Protein AF-A0A3L8B849-F1 (afdb_monomer)

Foldseek 3Di:
DDPVVVVVLVVVLVVLVVLLVVLLVVLVVLLVVLVVVLVVLCVVLVVVCVDPCSLPPSLCVNLVSLVVSVVVNVVSVVSSVVSLVVQVVSCVVVVQVVDVPRQRPSSVLVVVCVVVPRPPVVSVVVSVVSSVVSNVVSVVSSVVSNVVVVD

Mean predicted aligned error: 7.82 Å

Nearest PDB structures (foldseek):
  6jx6-assembly1_A  TM=4.615E-01  e=3.860E+00  Homo sapiens
  7sqc-assembly1_1V  TM=3.066E-01  e=5.019E+00  Chlamydomonas reinhardtii
  5nnv-assembly1_A  TM=2.473E-01  e=7.248E+00  Bacillus subtilis subsp. subtilis str. 168

Secondary structure (DSSP, 8-state):
--HHHHHHHHHHHHHHHHHHHHHHHHHHHHHHHHHHHHHHHHHHHGGGTTSHHHHHTGGGHHHHHHHHHHHHHHHHHHHHHHHHHHHHHHHHHTTTTTSTT---HHHHHHHHHHTTSS-HHHHHHHHHHHHHHHHHHHHHHHHHHHHHH--

Solvent-accessible surface area (backbone atoms only — not comparable to full-atom values): 8216 Å² total; per-residue (Å²): 130,59,70,70,60,51,55,53,53,51,51,52,48,52,53,47,53,49,52,40,53,53,50,54,53,48,52,54,48,49,51,54,50,48,53,52,52,39,50,52,46,50,67,55,45,66,85,43,46,88,39,68,64,37,45,72,54,53,48,47,46,48,35,54,51,47,52,53,51,48,54,52,48,53,55,50,54,51,50,42,55,52,47,52,53,51,50,44,51,50,35,60,75,68,46,32,82,77,42,89,89,48,69,39,70,61,57,43,47,53,56,34,39,74,66,67,78,49,48,68,66,54,53,52,51,50,52,51,51,51,51,50,50,52,42,52,52,32,49,53,49,33,51,50,58,44,58,60,72,77,107

pLDDT: mean 82.63, std 12.48, range [43.5, 96.5]

Sequence (151 aa):
MDNYKKDMLLIDFEVRRNDVLQRLQRIEEDMRYGAIITGGLWAWIIPNLDDELVSTYLVWMPTVFVLFMCLKYIAQDGAVKFSGKYIRHLEDVFDLHSLKGCCGWESYLKANEANHFIHRKLLRYHSVLFWLSLLVINIFGGIYFKSFLEN

Radius of gyration: 22.18 Å; Cα contacts (8 Å, |Δi|>4): 82; chains: 1; bounding box: 48×25×72 Å

Structure (mmCIF, N/CA/C/O backbone):
data_AF-A0A3L8B849-F1
#
_entry.id   AF-A0A3L8B849-F1
#
loop_
_atom_site.group_PDB
_atom_site.id
_atom_site.type_symbol
_atom_site.label_atom_id
_atom_site.label_alt_id
_atom_site.label_comp_id
_atom_site.label_asym_id
_atom_site.label_entity_id
_atom_site.label_seq_id
_atom_site.pdbx_PDB_ins_code
_atom_site.Cartn_x
_atom_site.Cartn_y
_atom_site.Cartn_z
_atom_site.occupancy
_atom_site.B_iso_or_equiv
_atom_site.auth_seq_id
_atom_site.auth_comp_id
_atom_site.auth_asym_id
_atom_site.auth_atom_id
_atom_site.pdbx_PDB_model_num
ATOM 1 N N . MET A 1 1 ? 18.694 -7.156 -36.131 1.00 58.53 1 MET A N 1
ATOM 2 C CA . MET A 1 1 ? 17.426 -7.489 -35.448 1.00 58.53 1 MET A CA 1
ATOM 3 C C . MET A 1 1 ? 16.301 -7.191 -36.414 1.00 58.53 1 MET A C 1
ATOM 5 O O . MET A 1 1 ? 16.311 -6.093 -36.958 1.00 58.53 1 MET A O 1
ATOM 9 N N . ASP A 1 2 ? 15.422 -8.161 -36.662 1.00 74.44 2 ASP A N 1
ATOM 10 C CA . ASP A 1 2 ? 14.277 -8.008 -37.567 1.00 74.44 2 ASP A CA 1
ATOM 11 C C . ASP A 1 2 ? 13.380 -6.844 -37.122 1.00 74.44 2 ASP A C 1
ATOM 13 O O . ASP A 1 2 ? 13.195 -6.657 -35.915 1.00 74.44 2 ASP A O 1
ATOM 17 N N . ASN A 1 3 ? 12.833 -6.066 -38.062 1.00 74.31 3 ASN A N 1
ATOM 18 C CA . ASN A 1 3 ? 12.009 -4.891 -37.734 1.00 74.31 3 ASN A CA 1
ATOM 19 C C . ASN A 1 3 ? 10.798 -5.277 -36.864 1.00 74.31 3 ASN A C 1
ATOM 21 O O . ASN A 1 3 ? 10.561 -4.648 -35.840 1.00 74.31 3 ASN A O 1
ATOM 25 N N . TYR A 1 4 ? 10.164 -6.417 -37.150 1.00 74.81 4 TYR A N 1
ATOM 26 C CA . TYR A 1 4 ? 9.081 -6.978 -36.333 1.00 74.81 4 TYR A CA 1
ATOM 27 C C . TYR A 1 4 ? 9.471 -7.230 -34.870 1.00 74.81 4 TYR A C 1
ATOM 29 O O . TYR A 1 4 ? 8.683 -6.993 -33.956 1.00 74.81 4 TYR A O 1
ATOM 37 N N . LYS A 1 5 ? 10.704 -7.691 -34.624 1.00 76.00 5 LYS A N 1
ATOM 38 C CA . LYS A 1 5 ? 11.198 -7.948 -33.266 1.00 76.00 5 LYS A CA 1
ATOM 39 C C . LYS A 1 5 ? 11.453 -6.643 -32.508 1.00 76.00 5 LYS A C 1
ATOM 41 O O . LYS A 1 5 ? 11.267 -6.608 -31.297 1.00 76.00 5 LYS A O 1
ATOM 46 N N . LYS A 1 6 ? 11.866 -5.576 -33.201 1.00 75.25 6 LYS A N 1
ATOM 47 C CA . LYS A 1 6 ? 12.011 -4.237 -32.607 1.00 75.25 6 LYS A CA 1
ATOM 48 C C . LYS A 1 6 ? 10.657 -3.658 -32.214 1.00 75.25 6 LYS A C 1
ATOM 50 O O . LYS A 1 6 ? 10.515 -3.226 -31.077 1.00 75.25 6 LYS A O 1
ATOM 55 N N . ASP A 1 7 ? 9.678 -3.719 -33.111 1.00 79.38 7 ASP A N 1
ATOM 56 C CA . ASP A 1 7 ? 8.342 -3.167 -32.869 1.00 79.38 7 ASP A CA 1
ATOM 57 C C . ASP A 1 7 ? 7.643 -3.878 -31.703 1.00 79.38 7 ASP A C 1
ATOM 59 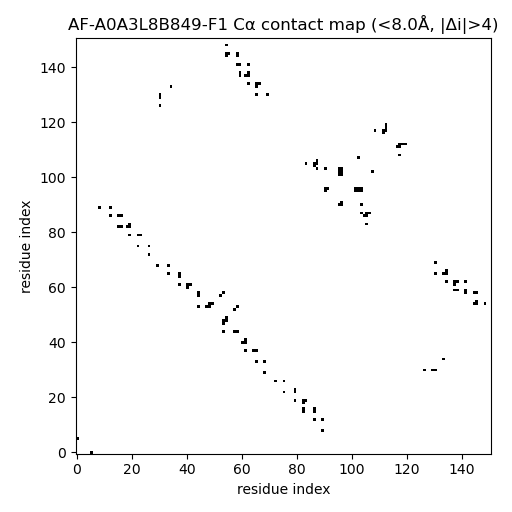O O . ASP A 1 7 ? 7.100 -3.227 -30.813 1.00 79.38 7 ASP A O 1
ATOM 63 N N . MET A 1 8 ? 7.746 -5.211 -31.633 1.00 81.31 8 MET A N 1
ATOM 64 C CA . MET A 1 8 ? 7.215 -5.991 -30.508 1.00 81.31 8 MET A CA 1
ATOM 65 C C . MET A 1 8 ? 7.832 -5.573 -29.165 1.00 81.31 8 MET A C 1
ATOM 67 O O . MET A 1 8 ? 7.122 -5.375 -28.184 1.00 81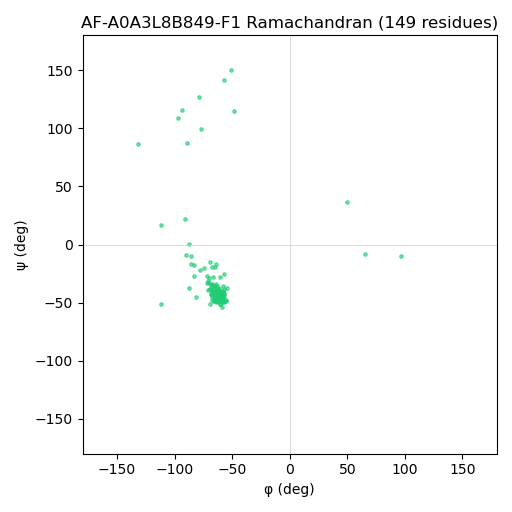.31 8 MET A O 1
ATOM 71 N N . LEU A 1 9 ? 9.154 -5.401 -29.120 1.00 78.31 9 LEU A N 1
ATOM 72 C CA . LEU A 1 9 ? 9.867 -5.018 -27.901 1.00 78.31 9 LEU A CA 1
ATOM 73 C C . LEU A 1 9 ? 9.591 -3.562 -27.477 1.00 78.31 9 LEU A C 1
ATOM 75 O O . LEU A 1 9 ? 9.622 -3.260 -26.284 1.00 78.31 9 LEU A O 1
ATOM 79 N N . LEU A 1 10 ? 9.299 -2.665 -28.426 1.00 78.94 10 LEU A N 1
ATOM 80 C CA . LEU A 1 10 ? 8.844 -1.300 -28.133 1.00 78.94 10 LEU A CA 1
ATOM 81 C C . LEU A 1 10 ? 7.439 -1.298 -27.518 1.00 78.94 10 LEU A C 1
ATOM 83 O O . LEU A 1 10 ? 7.212 -0.610 -26.523 1.00 78.94 10 LEU A O 1
ATOM 87 N N . ILE A 1 11 ? 6.526 -2.115 -28.049 1.00 83.12 11 ILE A N 1
ATOM 88 C CA . ILE A 1 11 ? 5.189 -2.301 -27.467 1.00 83.12 11 ILE A CA 1
ATOM 89 C C . ILE A 1 11 ? 5.307 -2.860 -26.043 1.00 83.12 11 ILE A C 1
ATOM 91 O O . ILE A 1 11 ? 4.692 -2.326 -25.118 1.00 83.12 11 ILE A O 1
ATOM 95 N N . ASP A 1 12 ? 6.143 -3.881 -25.832 1.00 80.25 12 ASP A N 1
ATOM 96 C CA . ASP A 1 12 ? 6.382 -4.447 -24.499 1.00 80.25 12 ASP A CA 1
ATOM 97 C C . ASP A 1 12 ? 6.931 -3.398 -23.521 1.00 80.25 12 ASP A C 1
ATOM 99 O O . ASP A 1 12 ? 6.496 -3.334 -22.367 1.00 80.25 12 ASP A O 1
ATOM 103 N N . PHE A 1 13 ? 7.847 -2.535 -23.967 1.00 80.94 13 PHE A N 1
ATOM 104 C CA . PHE A 1 13 ? 8.352 -1.427 -23.157 1.00 80.94 13 PHE A CA 1
ATOM 105 C C . PHE A 1 13 ? 7.230 -0.461 -22.740 1.00 80.94 13 PHE A C 1
ATOM 107 O O . PHE A 1 13 ? 7.114 -0.124 -21.557 1.00 80.94 13 PHE A O 1
ATOM 114 N N . GLU A 1 14 ? 6.376 -0.037 -23.675 1.00 80.81 14 GLU A N 1
ATOM 115 C CA . GLU A 1 14 ? 5.267 0.879 -23.385 1.00 80.81 14 GLU A CA 1
ATOM 116 C C . GLU A 1 14 ? 4.249 0.273 -22.419 1.00 80.81 14 GLU A C 1
ATOM 118 O O . GLU A 1 14 ? 3.839 0.932 -21.457 1.00 80.81 14 GLU A O 1
ATOM 123 N N . VAL A 1 15 ? 3.892 -0.998 -22.621 1.00 84.50 15 VAL A N 1
ATOM 124 C CA . VAL A 1 15 ? 2.986 -1.740 -21.737 1.00 84.50 15 VAL A CA 1
ATOM 125 C C . VAL A 1 15 ? 3.548 -1.790 -20.317 1.00 84.50 15 VAL A C 1
ATOM 127 O O . VAL A 1 15 ? 2.835 -1.504 -19.354 1.00 84.50 15 VAL A O 1
ATOM 130 N N . ARG A 1 16 ? 4.841 -2.095 -20.162 1.00 81.31 16 ARG A N 1
ATOM 131 C CA . ARG A 1 16 ? 5.487 -2.180 -18.842 1.00 81.31 16 ARG A CA 1
ATOM 132 C C . ARG A 1 16 ? 5.615 -0.823 -18.165 1.00 81.31 16 ARG A C 1
ATOM 134 O O . ARG A 1 16 ? 5.409 -0.735 -16.954 1.00 81.31 16 ARG A O 1
ATOM 141 N N . ARG A 1 17 ? 5.909 0.238 -18.921 1.00 81.38 17 ARG A N 1
ATOM 142 C CA . ARG A 1 17 ? 5.924 1.611 -18.398 1.00 81.38 17 ARG A CA 1
ATOM 143 C C . ARG A 1 17 ? 4.545 2.007 -17.871 1.00 81.38 17 ARG A C 1
ATOM 145 O O . ARG A 1 17 ? 4.445 2.526 -16.761 1.00 81.38 17 ARG A O 1
ATOM 152 N N . ASN A 1 18 ? 3.494 1.731 -18.639 1.00 84.25 18 ASN A N 1
ATOM 153 C CA . ASN A 1 18 ? 2.122 2.032 -18.237 1.00 84.25 18 ASN A CA 1
ATOM 154 C C . ASN A 1 18 ? 1.704 1.224 -17.000 1.00 84.25 18 ASN A C 1
ATOM 156 O O . ASN A 1 18 ? 1.112 1.795 -16.089 1.00 84.25 18 ASN A O 1
ATOM 160 N N . ASP A 1 19 ? 2.078 -0.056 -16.911 1.00 83.69 19 ASP A N 1
ATOM 161 C CA . ASP A 1 19 ? 1.828 -0.888 -15.723 1.00 83.69 19 ASP A CA 1
ATOM 162 C C . ASP A 1 19 ? 2.513 -0.311 -14.467 1.00 83.69 19 ASP A C 1
ATOM 164 O O . ASP A 1 19 ? 1.908 -0.250 -13.398 1.00 83.69 19 ASP A O 1
ATOM 168 N N . VAL A 1 20 ? 3.747 0.199 -14.583 1.00 84.56 20 VAL A N 1
ATOM 169 C CA . VAL A 1 20 ? 4.426 0.890 -13.469 1.00 84.56 20 VAL A CA 1
ATOM 170 C C . VAL A 1 20 ? 3.666 2.147 -13.040 1.00 84.56 20 VAL A C 1
ATOM 172 O O . VAL A 1 20 ? 3.433 2.332 -11.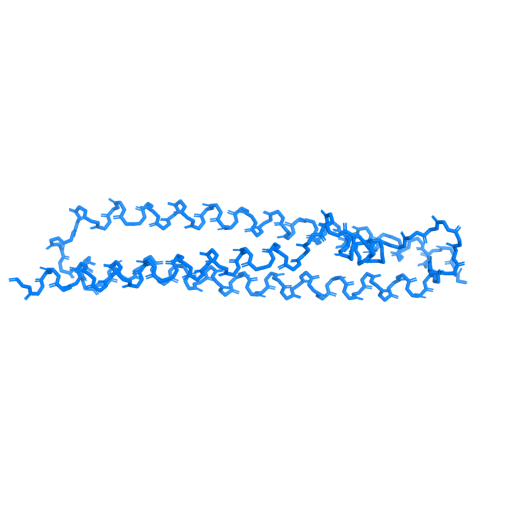845 1.00 84.56 20 VAL A O 1
ATOM 175 N N . LEU A 1 21 ? 3.257 2.999 -13.985 1.00 84.44 21 LEU A N 1
ATOM 176 C CA . LEU A 1 21 ? 2.524 4.234 -13.679 1.00 84.44 21 LEU A CA 1
ATOM 177 C C . LEU A 1 21 ? 1.165 3.947 -13.025 1.00 84.44 21 LEU A C 1
ATOM 179 O O . LEU A 1 21 ? 0.837 4.553 -12.006 1.00 84.44 21 LEU A O 1
ATOM 183 N N . GLN A 1 22 ? 0.416 2.976 -13.552 1.00 85.69 22 GLN A N 1
ATOM 184 C CA . GLN A 1 22 ? -0.866 2.551 -12.984 1.00 85.69 22 GLN A CA 1
ATOM 185 C C . GLN A 1 22 ? -0.709 1.995 -11.567 1.00 85.69 22 GLN A C 1
ATOM 187 O O . GLN A 1 22 ? -1.538 2.259 -10.700 1.00 85.69 22 GLN A O 1
ATOM 192 N N . ARG A 1 23 ? 0.363 1.240 -11.297 1.00 85.06 23 ARG A N 1
ATOM 193 C CA . ARG A 1 23 ? 0.641 0.728 -9.948 1.00 85.06 23 ARG A CA 1
ATOM 194 C C . ARG A 1 23 ? 0.985 1.841 -8.968 1.00 85.06 23 ARG A C 1
ATOM 196 O O . ARG A 1 23 ? 0.536 1.772 -7.832 1.00 85.06 23 ARG A O 1
ATOM 203 N N . LEU A 1 24 ? 1.736 2.859 -9.388 1.00 84.94 24 LEU A N 1
ATOM 204 C CA . LEU A 1 24 ? 2.033 4.015 -8.536 1.00 84.94 24 LEU A CA 1
ATOM 205 C C . LEU A 1 24 ? 0.761 4.789 -8.171 1.00 84.94 24 LEU A C 1
ATOM 207 O O . LEU A 1 24 ? 0.553 5.077 -6.996 1.00 84.94 24 LEU A O 1
ATOM 211 N N . GLN A 1 25 ? -0.116 5.043 -9.147 1.00 86.69 25 GLN A N 1
ATOM 212 C CA . GLN A 1 25 ? -1.423 5.661 -8.895 1.00 86.69 25 GLN A CA 1
ATOM 213 C C . GLN A 1 25 ? -2.272 4.811 -7.945 1.00 86.69 25 GLN A C 1
ATOM 215 O O . GLN A 1 25 ? -2.843 5.325 -6.989 1.00 86.69 25 GLN A O 1
ATOM 220 N N . ARG A 1 26 ? -2.291 3.489 -8.149 1.00 87.50 26 ARG A N 1
ATOM 221 C CA . ARG A 1 26 ? -3.030 2.566 -7.282 1.00 87.50 26 ARG A CA 1
ATOM 222 C C . ARG A 1 26 ? -2.504 2.547 -5.846 1.00 87.50 26 ARG A C 1
ATOM 224 O O . ARG A 1 26 ? -3.311 2.432 -4.934 1.00 87.50 26 ARG A O 1
ATOM 231 N N . ILE A 1 27 ? -1.191 2.675 -5.628 1.00 88.50 27 ILE A N 1
ATOM 232 C CA . ILE A 1 27 ? -0.615 2.788 -4.276 1.00 88.50 27 ILE A CA 1
ATOM 233 C C . ILE A 1 27 ? -1.151 4.044 -3.575 1.00 88.50 27 ILE A C 1
ATOM 235 O O . ILE A 1 27 ? -1.552 3.971 -2.416 1.00 88.50 27 ILE A O 1
ATOM 239 N N . GLU A 1 28 ? -1.182 5.183 -4.269 1.00 88.75 28 GLU A N 1
ATOM 240 C CA . GLU A 1 28 ? -1.702 6.440 -3.720 1.00 88.75 28 GLU A CA 1
ATOM 241 C C . GLU A 1 28 ? -3.205 6.351 -3.410 1.00 88.75 28 GLU A C 1
ATOM 243 O O . GLU A 1 28 ? -3.654 6.745 -2.330 1.00 88.75 28 GLU A O 1
ATOM 248 N N . GLU A 1 29 ? -3.984 5.762 -4.320 1.00 91.75 29 GLU A N 1
ATOM 249 C CA . GLU A 1 29 ? -5.403 5.485 -4.096 1.00 91.75 29 GLU A CA 1
ATOM 250 C C . GLU A 1 29 ? -5.618 4.547 -2.906 1.00 91.75 29 GLU A C 1
ATOM 252 O O . GLU A 1 29 ? -6.453 4.832 -2.049 1.00 91.75 29 GLU A O 1
ATOM 257 N N . ASP A 1 30 ? -4.844 3.465 -2.812 1.00 92.88 30 ASP A N 1
ATOM 258 C CA . ASP A 1 30 ? -4.909 2.499 -1.716 1.00 92.88 30 ASP A CA 1
ATOM 259 C C . ASP A 1 30 ? -4.591 3.158 -0.369 1.00 92.88 30 ASP A C 1
ATOM 261 O O . ASP A 1 30 ? -5.247 2.851 0.625 1.00 92.88 30 ASP A O 1
ATOM 265 N N . MET A 1 31 ? -3.644 4.101 -0.324 1.00 93.12 31 MET A N 1
ATOM 266 C CA . MET A 1 31 ? -3.370 4.893 0.878 1.00 93.12 31 MET A CA 1
ATOM 267 C C . MET A 1 31 ? -4.578 5.761 1.252 1.00 93.12 31 MET A C 1
ATOM 269 O O . MET A 1 31 ? -5.051 5.714 2.390 1.00 93.12 31 MET A O 1
ATOM 273 N N . ARG A 1 32 ? -5.136 6.510 0.293 1.00 93.94 32 ARG A N 1
ATOM 274 C CA . ARG A 1 32 ? -6.298 7.380 0.531 1.00 93.94 32 ARG A CA 1
ATOM 275 C C . ARG A 1 32 ? -7.517 6.586 1.006 1.00 93.94 32 ARG A C 1
ATOM 277 O O . ARG A 1 32 ? -8.112 6.922 2.029 1.00 93.94 32 ARG A O 1
ATOM 284 N N . TYR A 1 33 ? -7.883 5.529 0.285 1.00 94.31 33 TYR A N 1
ATOM 285 C CA . TYR A 1 33 ? -9.011 4.672 0.648 1.00 94.31 33 TYR A CA 1
ATOM 286 C C . TYR A 1 33 ? -8.741 3.892 1.932 1.00 94.31 33 TYR A C 1
ATOM 288 O O . TYR A 1 33 ? -9.654 3.728 2.734 1.00 94.31 33 TYR A O 1
ATOM 296 N N . GLY A 1 34 ? -7.493 3.484 2.172 1.00 94.06 34 GLY A N 1
ATOM 297 C CA . GLY A 1 34 ? -7.069 2.869 3.423 1.00 94.06 34 GLY A CA 1
ATOM 298 C C . GLY A 1 34 ? -7.388 3.752 4.628 1.00 94.06 34 GLY A C 1
ATOM 299 O O . GLY A 1 34 ? -8.025 3.283 5.570 1.00 94.06 34 GLY A O 1
ATOM 300 N N . ALA A 1 35 ? -7.035 5.041 4.573 1.00 95.06 35 ALA A N 1
ATOM 301 C CA . ALA A 1 35 ? -7.339 5.990 5.647 1.00 95.06 35 ALA A CA 1
ATOM 302 C C . ALA A 1 35 ? -8.852 6.192 5.835 1.00 95.06 35 ALA A C 1
ATOM 304 O O . ALA A 1 35 ? -9.349 6.133 6.958 1.00 95.06 35 ALA A O 1
ATOM 305 N N . ILE A 1 36 ? -9.586 6.392 4.732 1.00 96.50 36 ILE A N 1
ATOM 306 C CA . ILE A 1 36 ? -11.035 6.649 4.753 1.00 96.50 36 ILE A CA 1
ATOM 307 C C . ILE A 1 36 ? -11.798 5.454 5.329 1.00 96.50 36 ILE A C 1
ATOM 309 O O . ILE A 1 36 ? -12.626 5.630 6.218 1.00 96.50 36 ILE A O 1
ATOM 313 N N . ILE A 1 37 ? -11.513 4.240 4.850 1.00 95.75 37 ILE A N 1
ATOM 314 C CA . ILE A 1 37 ? -12.191 3.021 5.307 1.00 95.75 37 ILE A CA 1
ATOM 315 C C . ILE A 1 37 ? -11.874 2.768 6.778 1.00 95.75 37 ILE A C 1
ATOM 317 O O . ILE A 1 37 ? -12.783 2.511 7.556 1.00 95.75 37 ILE A O 1
ATOM 321 N N . THR A 1 38 ? -10.610 2.907 7.181 1.00 95.38 38 THR A N 1
ATOM 322 C CA . THR A 1 38 ? -10.205 2.732 8.583 1.00 95.38 38 THR A CA 1
ATOM 323 C C . THR A 1 38 ? -10.906 3.735 9.502 1.00 95.38 38 THR A C 1
ATOM 325 O O . THR A 1 38 ? -11.424 3.352 10.549 1.00 95.38 38 THR A O 1
ATOM 328 N N . GLY A 1 39 ? -10.975 5.009 9.103 1.00 94.88 39 GLY A N 1
ATOM 329 C CA . GLY A 1 39 ? -11.720 6.030 9.840 1.00 94.88 39 GLY A CA 1
ATOM 330 C C . GLY A 1 39 ? -13.218 5.724 9.908 1.00 94.88 39 GLY A C 1
ATOM 331 O O . GLY A 1 39 ? -13.821 5.864 10.967 1.00 94.88 39 GLY A O 1
ATOM 332 N N . GLY A 1 40 ? -13.802 5.237 8.810 1.00 96.31 40 GLY A N 1
ATOM 333 C CA . GLY A 1 40 ? -15.195 4.792 8.759 1.00 96.31 40 GLY A CA 1
ATOM 334 C C . GLY A 1 40 ? -15.482 3.605 9.681 1.00 96.31 40 GLY A C 1
ATOM 335 O O . GLY A 1 40 ? -16.503 3.602 10.363 1.00 96.31 40 GLY A O 1
ATOM 336 N N . LEU A 1 41 ? -14.565 2.634 9.761 1.00 95.81 41 LEU A N 1
ATOM 337 C CA . LEU A 1 41 ? -14.679 1.506 10.687 1.00 95.81 41 LEU A CA 1
ATOM 338 C C . LEU A 1 41 ? -14.674 1.992 12.139 1.00 95.81 41 LEU A C 1
ATOM 340 O O . LEU A 1 41 ? -15.569 1.631 12.895 1.00 95.81 41 LEU A O 1
ATOM 344 N N . TRP A 1 42 ? -13.730 2.857 12.524 1.00 95.44 42 TRP A N 1
ATOM 345 C CA . TRP A 1 42 ? -13.711 3.423 13.878 1.00 95.44 42 TRP A CA 1
ATOM 346 C C . TRP A 1 42 ? -14.952 4.253 14.196 1.00 95.44 42 TRP A C 1
ATOM 348 O O . TRP A 1 42 ? -15.508 4.119 15.283 1.00 95.44 42 TRP A O 1
ATOM 358 N N . ALA A 1 43 ? -15.415 5.069 13.247 1.00 95.62 43 ALA A N 1
ATOM 359 C CA . ALA A 1 43 ? -16.622 5.873 13.411 1.00 95.62 43 ALA A CA 1
ATOM 360 C C . ALA A 1 43 ? -17.874 5.018 13.663 1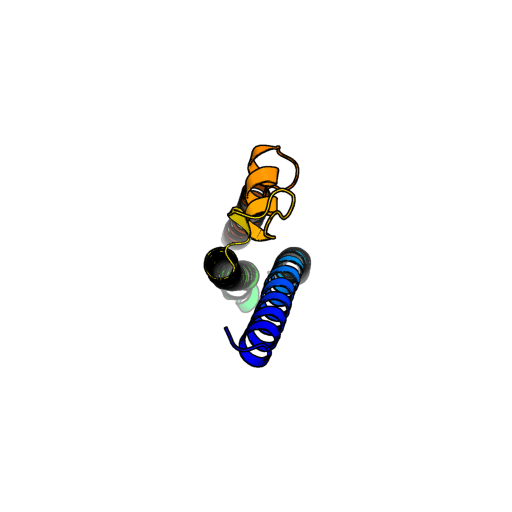.00 95.62 43 ALA A C 1
ATOM 362 O O . ALA A 1 43 ? -18.800 5.483 14.321 1.00 95.62 43 ALA A O 1
ATOM 363 N N . TRP A 1 44 ? -17.899 3.778 13.166 1.00 95.50 44 TRP A N 1
ATOM 364 C CA . TRP A 1 44 ? -18.973 2.825 13.436 1.00 95.50 44 TRP A CA 1
ATOM 365 C C . TRP A 1 44 ? -18.747 2.009 14.715 1.00 95.50 44 TRP A C 1
ATOM 367 O O . TRP A 1 44 ? -19.698 1.757 15.447 1.00 95.50 44 TRP A O 1
ATOM 377 N N . ILE A 1 45 ? -17.506 1.616 15.012 1.00 93.88 45 ILE A N 1
ATOM 378 C CA . ILE A 1 45 ? -17.180 0.816 16.201 1.00 93.88 45 ILE A CA 1
ATOM 379 C C . ILE A 1 45 ? -17.440 1.615 17.478 1.00 93.88 45 ILE A C 1
ATOM 381 O O . ILE A 1 45 ? -18.110 1.105 18.367 1.00 93.88 45 ILE A O 1
ATOM 385 N N . ILE A 1 46 ? -16.952 2.859 17.563 1.00 92.56 46 ILE A N 1
ATOM 386 C CA . ILE A 1 46 ? -16.985 3.658 18.802 1.00 92.56 46 ILE A CA 1
ATOM 387 C C . ILE A 1 46 ? -18.409 3.790 19.378 1.00 92.56 46 ILE A C 1
ATOM 389 O O . ILE A 1 46 ? -18.576 3.528 20.566 1.00 92.56 46 ILE A O 1
ATOM 393 N N . PRO A 1 47 ? -19.449 4.133 18.591 1.00 93.88 47 PRO A N 1
ATOM 394 C CA . PRO A 1 47 ? -20.817 4.222 19.105 1.00 93.88 47 PRO A CA 1
ATOM 395 C C . PRO A 1 47 ? -21.461 2.880 19.479 1.00 93.88 47 PRO A C 1
ATOM 397 O O . PRO A 1 47 ? -22.504 2.888 20.119 1.00 93.88 47 PRO A O 1
ATOM 400 N N . ASN A 1 48 ? -20.896 1.746 19.051 1.00 92.81 48 ASN A N 1
ATOM 401 C CA . ASN A 1 48 ? -21.456 0.406 19.263 1.00 92.81 48 ASN A CA 1
ATOM 402 C C . ASN A 1 48 ? -20.599 -0.442 20.221 1.00 92.81 48 ASN A C 1
ATOM 404 O O . ASN A 1 48 ? -20.743 -1.661 20.253 1.00 92.81 48 ASN A O 1
ATOM 408 N N . LEU A 1 49 ? -19.697 0.178 20.991 1.00 90.38 49 LEU A N 1
ATOM 409 C CA . LEU A 1 49 ? -18.787 -0.529 21.902 1.00 90.38 49 LE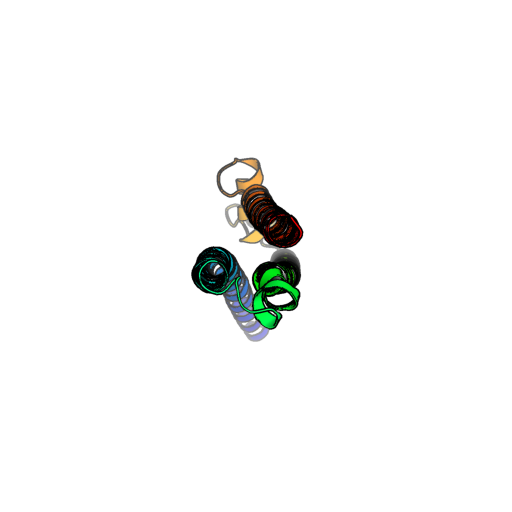U A CA 1
ATOM 410 C C . LEU A 1 49 ? -19.496 -1.261 23.053 1.00 90.38 49 LEU A C 1
ATOM 412 O O . LEU A 1 49 ? -18.902 -2.173 23.620 1.00 90.38 49 LEU A O 1
ATOM 416 N N . ASP A 1 50 ? -20.743 -0.900 23.364 1.00 88.62 50 ASP A N 1
ATOM 417 C CA . ASP A 1 50 ? -21.544 -1.554 24.408 1.00 88.62 50 ASP A CA 1
ATOM 418 C C . ASP A 1 50 ? -21.934 -3.003 24.045 1.00 88.62 50 ASP A C 1
ATOM 420 O O . ASP A 1 50 ? -22.279 -3.794 24.920 1.00 88.62 50 ASP A O 1
ATOM 424 N N . ASP A 1 51 ? -21.880 -3.371 22.759 1.00 90.62 51 ASP A N 1
ATOM 425 C CA . ASP A 1 51 ? -22.098 -4.745 22.303 1.00 90.62 51 ASP A CA 1
ATOM 426 C C . ASP A 1 51 ? -20.831 -5.594 22.539 1.00 90.62 51 ASP A C 1
ATOM 428 O O . ASP A 1 51 ? -19.725 -5.258 22.097 1.00 90.62 51 ASP A O 1
ATOM 432 N N . GLU A 1 52 ? -20.987 -6.730 23.224 1.00 88.44 52 GLU A N 1
ATOM 433 C CA . GLU A 1 52 ? -19.905 -7.668 23.550 1.00 88.44 52 GLU A CA 1
ATOM 434 C C . GLU A 1 52 ? -19.180 -8.193 22.297 1.00 88.44 52 GLU A C 1
ATOM 436 O O . GLU A 1 52 ? -17.955 -8.355 22.291 1.00 88.44 52 GLU A O 1
ATOM 441 N N . LEU A 1 53 ? -19.909 -8.413 21.196 1.00 89.81 53 LEU A N 1
ATOM 442 C CA . LEU A 1 53 ? -19.315 -8.848 19.931 1.00 89.81 53 LEU A CA 1
ATOM 443 C C . LEU A 1 53 ? -18.443 -7.748 19.324 1.00 89.81 53 LEU A C 1
ATOM 445 O O . LEU A 1 53 ? -17.373 -8.029 18.766 1.00 89.81 53 LEU A O 1
ATOM 449 N N . VAL A 1 54 ? -18.889 -6.495 19.434 1.00 89.81 54 VAL A N 1
ATOM 450 C CA . VAL A 1 54 ? -18.173 -5.344 18.884 1.00 89.81 54 VAL A CA 1
ATOM 451 C C . VAL A 1 54 ? -16.889 -5.099 19.668 1.00 89.81 54 VAL A C 1
ATOM 453 O O . VAL A 1 54 ? -15.810 -5.033 19.075 1.00 89.81 54 VAL A O 1
ATOM 456 N N . SER A 1 55 ? -16.993 -5.027 20.992 1.00 87.19 55 SER A N 1
ATOM 457 C CA . SER A 1 55 ? -15.864 -4.776 21.890 1.00 87.19 55 SER A CA 1
ATOM 458 C C . SER A 1 55 ? -14.818 -5.891 21.886 1.00 87.19 55 SER A C 1
ATOM 460 O O . SER A 1 55 ? -13.619 -5.609 21.936 1.00 87.19 55 SER A O 1
ATOM 462 N N . THR A 1 56 ? -15.237 -7.154 21.772 1.00 87.00 56 THR A N 1
ATOM 463 C CA . THR A 1 56 ? -14.313 -8.296 21.820 1.00 87.00 56 THR A CA 1
ATOM 464 C C . THR A 1 56 ? -13.632 -8.550 20.477 1.00 87.00 56 THR A C 1
ATOM 466 O O . THR A 1 56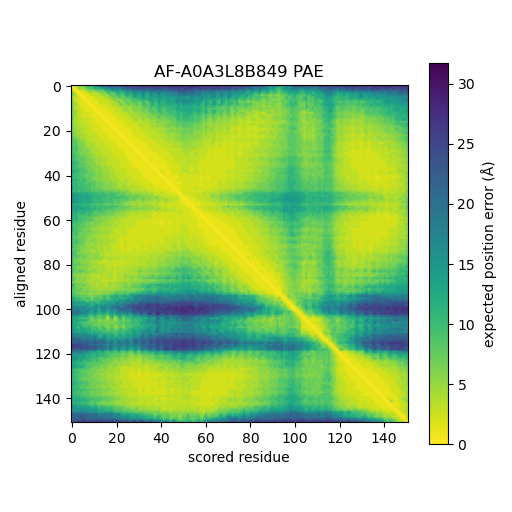 ? -12.417 -8.766 20.424 1.00 87.00 56 THR A O 1
ATOM 469 N N . TYR A 1 57 ? -14.397 -8.529 19.380 1.00 88.38 57 TYR A N 1
ATOM 470 C CA . TYR A 1 57 ? -13.915 -8.980 18.072 1.00 88.38 57 TYR A CA 1
ATOM 471 C C . TYR A 1 57 ? -13.776 -7.842 17.063 1.00 88.38 57 TYR A C 1
ATOM 473 O O . TYR A 1 57 ? -12.720 -7.699 16.439 1.00 88.38 57 TYR A O 1
ATOM 481 N N . LEU A 1 58 ? -14.818 -7.026 16.886 1.00 92.56 58 LEU A N 1
ATOM 482 C CA . LEU A 1 58 ? -14.843 -6.037 15.802 1.00 92.56 58 LEU A CA 1
ATOM 483 C C . LEU A 1 58 ? -13.937 -4.832 16.066 1.00 92.56 58 LEU A C 1
ATOM 485 O O . LEU A 1 58 ? -13.486 -4.208 15.108 1.00 92.56 58 LEU A O 1
ATOM 489 N N . VAL A 1 59 ? -13.560 -4.569 17.320 1.00 93.06 59 VAL A N 1
ATOM 490 C CA . VAL A 1 59 ? -12.570 -3.540 17.678 1.00 93.06 59 VAL A CA 1
ATOM 491 C C . VAL A 1 59 ? -11.209 -3.757 16.994 1.00 93.06 59 VAL A C 1
ATOM 493 O O . VAL A 1 59 ? -10.474 -2.805 16.740 1.00 93.06 59 VAL A O 1
ATOM 496 N N . TRP A 1 60 ? -10.878 -5.004 16.631 1.00 93.50 60 TRP A N 1
ATOM 497 C CA . TRP A 1 60 ? -9.639 -5.354 15.928 1.00 93.50 60 TRP A CA 1
ATOM 498 C C . TRP A 1 60 ? -9.766 -5.314 14.401 1.00 93.50 60 TRP A C 1
ATOM 500 O O . TRP A 1 60 ? -8.755 -5.395 13.698 1.00 93.50 60 TRP A O 1
ATOM 510 N N . MET A 1 61 ? -10.981 -5.163 13.867 1.00 94.38 61 MET A N 1
ATOM 511 C CA . MET A 1 61 ? -11.244 -5.142 12.427 1.00 94.38 61 MET A CA 1
ATOM 512 C C . MET A 1 61 ? -10.449 -4.054 11.678 1.00 94.38 61 MET A C 1
ATOM 514 O O . MET A 1 61 ? -9.872 -4.383 10.637 1.00 94.38 61 MET A O 1
ATOM 518 N N . PRO A 1 62 ? -10.317 -2.807 12.183 1.00 94.88 62 PRO A N 1
ATOM 519 C CA . PRO A 1 62 ? -9.478 -1.788 11.548 1.00 94.88 62 PRO A CA 1
ATOM 520 C C . PRO A 1 62 ? -8.011 -2.223 11.425 1.00 94.88 62 PRO A C 1
ATOM 522 O O . PRO A 1 62 ? -7.389 -2.047 10.378 1.00 94.88 62 PRO A O 1
ATOM 525 N N . THR A 1 63 ? -7.467 -2.871 12.459 1.00 94.56 63 THR A N 1
ATOM 526 C CA . THR A 1 63 ? -6.090 -3.390 12.468 1.00 94.56 63 THR A CA 1
ATOM 527 C C . THR A 1 63 ? -5.900 -4.497 11.436 1.00 94.56 63 THR A C 1
ATOM 529 O O . THR A 1 63 ? -4.931 -4.470 10.677 1.00 94.56 63 THR A O 1
ATOM 532 N N . VAL A 1 64 ? -6.835 -5.451 11.368 1.00 94.81 64 VAL A N 1
ATOM 533 C CA . VAL A 1 64 ? -6.802 -6.541 10.377 1.00 94.81 64 VAL A CA 1
ATOM 534 C C . VAL A 1 64 ? -6.873 -5.981 8.955 1.00 94.81 64 VAL A C 1
ATOM 536 O O . VAL A 1 64 ? -6.107 -6.399 8.085 1.00 94.81 64 VAL A O 1
ATOM 539 N N . PHE A 1 65 ? -7.743 -4.996 8.722 1.00 95.12 65 PHE A N 1
ATOM 540 C CA . PHE A 1 65 ? -7.863 -4.32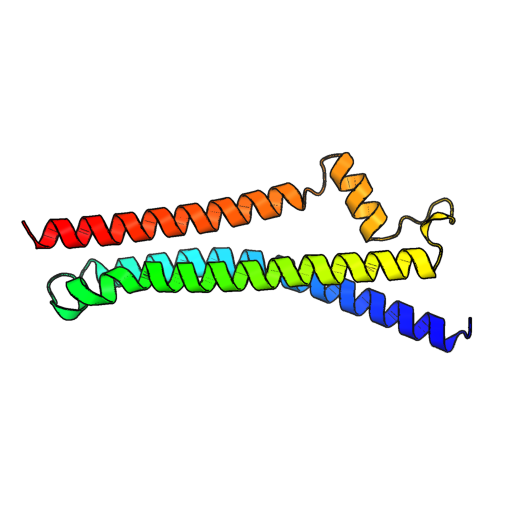7 7.431 1.00 95.12 65 PHE A CA 1
ATOM 541 C C . PHE A 1 65 ? -6.563 -3.618 7.025 1.00 95.12 65 PHE A C 1
ATOM 543 O O . PHE A 1 65 ? -6.066 -3.825 5.916 1.00 95.12 65 PHE A O 1
ATOM 550 N N . VAL A 1 66 ? -5.964 -2.834 7.927 1.00 94.62 66 VAL A N 1
ATOM 551 C CA . VAL A 1 66 ? -4.682 -2.164 7.661 1.00 94.62 66 VAL A CA 1
ATOM 552 C C . VAL A 1 66 ? -3.571 -3.181 7.399 1.00 94.62 66 VAL A C 1
ATOM 554 O O . VAL A 1 66 ? -2.787 -2.991 6.473 1.00 94.62 66 VAL A O 1
ATOM 557 N N . LEU A 1 67 ? -3.527 -4.297 8.133 1.00 94.38 67 LEU A N 1
ATOM 558 C CA . LEU A 1 67 ? -2.545 -5.361 7.907 1.00 94.38 67 LEU A CA 1
ATOM 559 C C . LEU A 1 67 ? -2.686 -5.989 6.511 1.00 94.38 67 LEU A C 1
ATOM 561 O O . LEU A 1 67 ? -1.685 -6.196 5.822 1.00 94.38 67 LEU A O 1
ATOM 565 N N . PHE A 1 68 ? -3.915 -6.229 6.055 1.00 95.12 68 PHE A N 1
ATOM 566 C CA . PHE A 1 68 ? -4.172 -6.680 4.688 1.00 95.12 68 PHE A CA 1
ATOM 567 C C . PHE A 1 68 ? -3.692 -5.657 3.644 1.00 95.12 68 PHE A C 1
ATOM 569 O O . PHE A 1 68 ? -3.025 -6.024 2.672 1.00 95.12 68 PHE A O 1
ATOM 576 N N . MET A 1 69 ? -3.959 -4.367 3.860 1.00 93.81 69 MET A N 1
ATOM 577 C CA . MET A 1 69 ? -3.504 -3.304 2.958 1.00 93.81 69 MET A CA 1
ATOM 578 C C . MET A 1 69 ? -1.972 -3.169 2.935 1.00 93.81 69 MET A C 1
ATOM 580 O O . MET A 1 69 ? -1.394 -2.983 1.862 1.00 93.81 69 MET A O 1
ATOM 584 N N . CYS A 1 70 ? -1.289 -3.369 4.067 1.00 92.12 70 CYS A N 1
ATOM 585 C CA . CYS A 1 70 ? 0.174 -3.451 4.129 1.00 92.12 70 CYS A CA 1
ATOM 586 C C . CYS A 1 70 ? 0.724 -4.583 3.247 1.00 92.12 70 CYS A C 1
ATOM 588 O O . CYS A 1 70 ? 1.672 -4.376 2.488 1.00 92.12 70 CYS A O 1
ATOM 590 N N . LEU A 1 71 ? 0.126 -5.780 3.313 1.00 92.69 71 LEU A N 1
ATOM 591 C CA . LEU A 1 71 ? 0.530 -6.919 2.478 1.00 92.69 71 LEU A CA 1
ATOM 592 C C . LEU A 1 71 ? 0.313 -6.626 0.988 1.00 92.69 71 LEU A C 1
ATOM 594 O O . LEU A 1 71 ? 1.192 -6.895 0.164 1.00 92.69 71 LEU A O 1
ATOM 598 N N . LYS A 1 72 ? -0.827 -6.015 0.647 1.00 93.00 72 LYS A N 1
ATOM 599 C CA . LYS A 1 72 ? -1.134 -5.566 -0.717 1.00 93.00 72 LYS A CA 1
ATOM 600 C C . LYS A 1 72 ? -0.092 -4.563 -1.227 1.00 93.00 72 LYS A C 1
ATOM 602 O O . LYS A 1 72 ? 0.388 -4.713 -2.352 1.00 93.00 72 LYS A O 1
ATOM 607 N N . TYR A 1 73 ? 0.308 -3.595 -0.401 1.00 91.25 73 TYR A N 1
ATOM 608 C CA . TYR A 1 73 ? 1.362 -2.631 -0.729 1.00 91.25 73 TYR A CA 1
ATOM 609 C C . TYR A 1 73 ? 2.707 -3.318 -1.005 1.00 91.25 73 TYR A C 1
ATOM 611 O O . TYR A 1 73 ? 3.340 -3.030 -2.021 1.00 91.25 73 TYR A O 1
ATOM 619 N N . ILE A 1 74 ? 3.125 -4.274 -0.165 1.00 90.44 74 ILE A N 1
ATOM 620 C C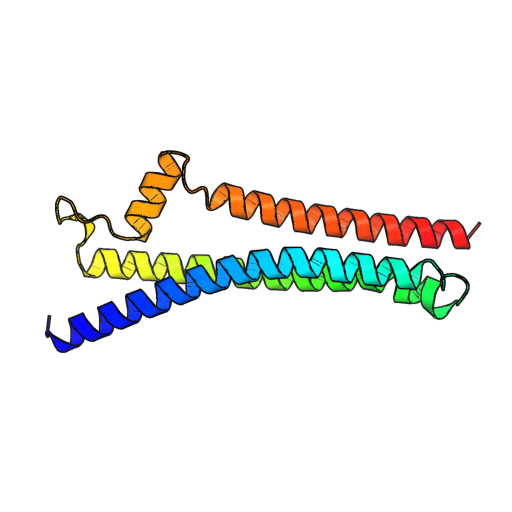A . ILE A 1 74 ? 4.379 -5.025 -0.366 1.00 90.44 74 ILE A CA 1
ATOM 621 C C . ILE A 1 74 ? 4.368 -5.755 -1.718 1.00 90.44 74 ILE A C 1
ATOM 623 O O . ILE A 1 74 ? 5.359 -5.717 -2.453 1.00 90.44 74 ILE A O 1
ATOM 627 N N . ALA A 1 75 ? 3.243 -6.380 -2.080 1.00 89.94 75 ALA A N 1
ATOM 628 C CA . ALA A 1 75 ? 3.095 -7.053 -3.368 1.00 89.94 75 ALA A CA 1
ATOM 629 C C . ALA A 1 75 ? 3.177 -6.072 -4.555 1.00 89.94 75 ALA A C 1
ATOM 631 O O . ALA A 1 75 ? 3.837 -6.359 -5.559 1.00 89.94 75 ALA A O 1
ATOM 632 N N . GLN A 1 76 ? 2.549 -4.896 -4.446 1.00 87.25 76 GLN A N 1
ATOM 633 C CA . GLN A 1 76 ? 2.590 -3.862 -5.484 1.00 87.25 76 GLN A CA 1
ATOM 634 C C . GLN A 1 76 ? 3.990 -3.253 -5.652 1.00 87.25 76 GLN A C 1
ATOM 636 O O . GLN A 1 76 ? 4.468 -3.152 -6.784 1.00 87.25 76 GLN A O 1
ATOM 641 N N . ASP A 1 77 ? 4.675 -2.911 -4.557 1.00 85.88 77 ASP A N 1
ATOM 642 C CA . ASP A 1 77 ? 6.054 -2.398 -4.575 1.00 85.88 77 ASP A CA 1
ATOM 643 C C . ASP A 1 77 ? 7.025 -3.423 -5.186 1.00 85.88 77 ASP A C 1
ATOM 645 O O . ASP A 1 77 ? 7.884 -3.078 -6.004 1.00 85.88 77 ASP A O 1
ATOM 649 N N . GLY A 1 78 ? 6.847 -4.710 -4.866 1.00 85.81 78 GLY A N 1
ATOM 650 C CA . GLY A 1 78 ? 7.594 -5.803 -5.489 1.00 85.81 78 GLY A CA 1
ATOM 651 C C . GLY A 1 78 ? 7.404 -5.858 -7.009 1.00 85.81 78 GLY A C 1
ATOM 652 O O . GLY A 1 78 ? 8.384 -5.940 -7.753 1.00 85.81 78 GLY A O 1
ATOM 653 N N . ALA A 1 79 ? 6.160 -5.747 -7.480 1.00 85.44 79 ALA A N 1
ATOM 654 C CA . ALA A 1 79 ? 5.848 -5.748 -8.907 1.00 85.44 79 ALA A CA 1
ATOM 655 C C . ALA A 1 79 ? 6.433 -4.529 -9.641 1.00 85.44 79 ALA A C 1
ATOM 657 O O . ALA A 1 79 ? 7.001 -4.684 -10.720 1.00 85.44 79 ALA A O 1
ATOM 658 N N . VAL A 1 80 ? 6.377 -3.333 -9.041 1.00 85.81 80 VAL A N 1
ATOM 659 C CA . VAL A 1 80 ? 6.997 -2.119 -9.605 1.00 85.81 80 VAL A CA 1
ATOM 660 C C . VAL A 1 80 ? 8.507 -2.304 -9.770 1.00 85.81 80 VAL A C 1
ATOM 662 O O . VAL A 1 80 ? 9.055 -2.006 -10.832 1.00 85.81 80 VAL A O 1
ATOM 665 N N . LYS A 1 81 ? 9.189 -2.858 -8.759 1.00 84.12 81 LYS A N 1
ATOM 666 C CA . LYS A 1 81 ? 10.632 -3.148 -8.830 1.00 84.12 81 LYS A CA 1
ATOM 667 C C . LYS A 1 81 ? 10.968 -4.172 -9.909 1.00 84.12 81 LYS A C 1
ATOM 669 O O . LYS A 1 81 ? 11.990 -4.032 -10.578 1.00 84.12 81 LYS A O 1
ATOM 674 N N . PHE A 1 82 ? 10.141 -5.203 -10.063 1.00 82.62 82 PHE A N 1
ATOM 675 C CA . PHE A 1 82 ? 10.339 -6.221 -11.089 1.00 82.62 82 PHE A CA 1
ATOM 676 C C . PHE A 1 82 ? 10.181 -5.633 -12.498 1.00 82.62 82 PHE A C 1
ATOM 678 O O . PHE A 1 82 ? 11.079 -5.787 -13.326 1.00 82.62 82 PHE A O 1
ATOM 685 N N . SER A 1 83 ? 9.107 -4.876 -12.739 1.00 82.56 83 SER A N 1
ATOM 686 C CA . SER A 1 83 ? 8.876 -4.194 -14.017 1.00 82.56 83 SER A CA 1
ATOM 687 C C . SER A 1 83 ? 9.978 -3.179 -14.336 1.00 82.56 83 SER A C 1
ATOM 689 O O . SER A 1 83 ? 10.470 -3.160 -15.460 1.00 82.56 83 SER A O 1
ATOM 691 N N . GLY A 1 84 ? 10.451 -2.408 -13.350 1.00 81.00 84 GLY A N 1
ATOM 692 C CA . GLY A 1 84 ? 11.575 -1.482 -13.538 1.00 81.00 84 GLY A CA 1
ATOM 693 C C . GLY A 1 84 ? 12.884 -2.186 -13.917 1.00 81.00 84 GLY A C 1
ATOM 694 O O . GLY A 1 84 ? 13.587 -1.748 -14.825 1.00 81.00 84 GLY A O 1
ATOM 695 N N . LYS A 1 85 ? 13.201 -3.332 -13.293 1.00 82.75 85 LYS A N 1
ATOM 696 C CA . LYS A 1 85 ? 14.370 -4.145 -13.685 1.00 82.75 85 LYS A CA 1
ATOM 697 C C . LYS A 1 85 ? 14.263 -4.652 -15.122 1.00 82.75 85 LYS A C 1
ATOM 699 O O . LYS A 1 85 ? 15.264 -4.651 -15.832 1.00 82.75 85 LYS A O 1
ATOM 704 N N . TYR A 1 86 ? 13.073 -5.074 -15.541 1.00 83.38 86 TYR A N 1
ATOM 705 C CA . TYR A 1 86 ? 12.843 -5.554 -16.900 1.00 83.38 86 TYR A CA 1
ATOM 706 C C . TYR A 1 86 ? 12.960 -4.434 -17.940 1.00 83.38 86 TYR A C 1
ATOM 708 O O . TYR A 1 86 ? 13.621 -4.616 -18.956 1.00 83.38 86 TYR A O 1
ATOM 716 N N . ILE A 1 87 ? 12.400 -3.254 -17.656 1.00 81.75 87 ILE A N 1
ATOM 717 C CA . ILE A 1 87 ? 12.546 -2.068 -18.513 1.00 81.75 87 ILE A CA 1
ATOM 718 C C . ILE A 1 87 ? 14.025 -1.722 -18.698 1.00 81.75 87 ILE A C 1
ATOM 720 O O . ILE A 1 87 ? 14.472 -1.515 -19.821 1.00 81.75 87 ILE A O 1
ATOM 724 N N . ARG A 1 88 ? 14.808 -1.742 -17.616 1.00 79.31 88 ARG A N 1
ATOM 725 C CA . ARG A 1 88 ? 16.251 -1.504 -17.698 1.00 79.31 88 ARG A CA 1
ATOM 726 C C . ARG A 1 88 ? 16.977 -2.560 -18.535 1.00 79.31 88 ARG A C 1
ATOM 728 O O . ARG A 1 88 ? 17.846 -2.218 -19.322 1.00 79.31 88 ARG A O 1
ATOM 735 N N . HIS A 1 89 ? 16.589 -3.828 -18.409 1.00 82.38 89 HIS A N 1
ATOM 736 C CA . HIS A 1 89 ? 17.136 -4.884 -19.257 1.00 82.38 89 HIS A CA 1
ATOM 737 C C . HIS A 1 89 ? 16.814 -4.658 -20.743 1.00 82.38 89 HIS A C 1
ATOM 739 O O . HIS A 1 89 ? 17.674 -4.880 -21.590 1.00 82.38 89 HIS A O 1
ATOM 745 N N . LEU A 1 90 ? 15.610 -4.177 -21.072 1.00 79.69 90 LEU A N 1
ATOM 746 C CA . LEU A 1 90 ? 15.275 -3.785 -22.442 1.00 79.69 90 LEU A CA 1
ATOM 747 C C . LEU A 1 90 ? 16.133 -2.604 -22.917 1.00 79.69 90 LEU A C 1
ATOM 749 O O . LEU A 1 90 ? 16.621 -2.637 -24.043 1.00 79.69 90 LEU A O 1
ATOM 753 N N . GLU A 1 91 ? 16.371 -1.600 -22.067 1.00 79.00 91 GLU A N 1
ATOM 754 C CA . GLU A 1 91 ? 17.266 -0.476 -22.387 1.00 79.00 91 GLU A CA 1
ATOM 755 C C . GLU A 1 91 ? 18.688 -0.941 -22.731 1.00 79.00 91 GLU A C 1
ATOM 757 O O . GLU A 1 91 ? 19.262 -0.457 -23.710 1.00 79.00 91 GLU A O 1
ATOM 762 N N . ASP A 1 92 ? 19.211 -1.921 -21.987 1.00 80.62 92 ASP A N 1
ATOM 763 C CA . ASP A 1 92 ? 20.511 -2.547 -22.252 1.00 80.62 92 ASP A CA 1
ATOM 764 C C . ASP A 1 92 ? 20.511 -3.316 -23.590 1.00 80.62 92 ASP A C 1
ATOM 766 O O . ASP A 1 92 ? 21.459 -3.214 -24.366 1.00 80.62 92 ASP A O 1
ATOM 770 N N . VAL A 1 93 ? 19.439 -4.059 -23.905 1.00 81.00 93 VAL A N 1
ATOM 771 C CA . VAL A 1 93 ? 19.308 -4.822 -25.168 1.00 81.00 93 VAL A CA 1
ATOM 772 C C . VAL A 1 93 ? 19.277 -3.909 -26.396 1.00 81.00 93 VAL A C 1
ATOM 774 O O . VAL A 1 93 ? 19.773 -4.284 -27.460 1.00 81.00 93 VAL A O 1
ATOM 777 N N . PHE A 1 94 ? 18.698 -2.717 -26.264 1.00 74.81 94 PHE A N 1
ATOM 778 C CA . PHE A 1 94 ? 18.647 -1.719 -27.331 1.00 74.81 94 PHE A CA 1
ATOM 779 C C . PHE A 1 94 ? 19.861 -0.786 -27.372 1.00 74.81 94 PHE A C 1
ATOM 781 O O . PHE A 1 94 ? 19.903 0.091 -28.234 1.00 74.81 94 PHE A O 1
ATOM 788 N N . ASP A 1 95 ? 20.828 -0.970 -26.468 1.00 72.62 95 ASP A N 1
ATOM 789 C CA . ASP A 1 95 ? 22.009 -0.119 -26.310 1.00 72.62 95 ASP A CA 1
ATOM 790 C C . ASP A 1 95 ? 21.652 1.380 -26.240 1.00 72.62 95 ASP A C 1
ATOM 792 O O . ASP A 1 95 ? 22.357 2.257 -26.740 1.00 72.62 95 ASP A O 1
ATOM 796 N N . LEU A 1 96 ? 20.520 1.697 -25.595 1.00 69.81 96 LEU A N 1
ATOM 797 C CA . LEU A 1 96 ? 20.028 3.077 -25.475 1.00 69.81 96 LEU A CA 1
ATOM 798 C C . LEU A 1 96 ? 20.986 3.964 -24.668 1.00 69.81 96 LEU A C 1
ATOM 800 O O . LEU A 1 96 ? 20.916 5.184 -24.755 1.00 69.81 96 LEU A O 1
ATOM 804 N N . HIS A 1 97 ? 21.901 3.352 -23.919 1.00 64.62 97 HIS A N 1
ATOM 805 C CA . HIS A 1 97 ? 22.962 4.018 -23.176 1.00 64.62 97 HIS A CA 1
ATOM 806 C C . HIS A 1 97 ? 24.086 4.588 -24.055 1.00 64.62 97 HIS A C 1
ATOM 808 O O . HIS A 1 97 ? 24.733 5.552 -23.640 1.00 64.62 97 HIS A O 1
ATOM 814 N N . SER A 1 98 ? 24.344 4.019 -25.241 1.00 59.44 98 SER A N 1
ATOM 815 C CA . SER A 1 98 ? 25.425 4.470 -26.133 1.00 59.44 98 SER A CA 1
ATOM 816 C C . SER A 1 98 ? 25.007 5.627 -27.051 1.00 59.44 98 SER A C 1
ATOM 818 O O . SER A 1 98 ? 25.851 6.362 -27.575 1.00 59.44 98 SER A O 1
ATOM 820 N N . LEU A 1 99 ? 23.698 5.847 -27.202 1.00 60.53 99 LEU A N 1
ATOM 821 C CA . LEU A 1 99 ? 23.116 6.929 -27.989 1.00 60.53 99 LEU A CA 1
ATOM 822 C C . LEU A 1 99 ? 23.206 8.261 -27.232 1.00 60.53 99 LEU A C 1
ATOM 824 O O . LEU A 1 99 ? 22.377 8.582 -26.381 1.00 60.53 99 LEU A O 1
ATOM 828 N N . LYS A 1 100 ? 24.208 9.082 -27.578 1.00 48.12 100 LYS A N 1
ATOM 829 C CA . LYS A 1 100 ? 24.334 10.470 -27.094 1.00 48.12 100 LYS A CA 1
ATOM 830 C C . LYS A 1 100 ? 23.003 11.220 -27.258 1.00 48.12 100 LYS A C 1
ATOM 832 O O . LYS A 1 100 ? 22.567 11.471 -28.376 1.00 48.12 100 LYS A O 1
ATOM 837 N N . GLY A 1 101 ? 22.393 11.603 -26.135 1.00 54.91 101 GLY A N 1
ATOM 838 C CA . GLY A 1 101 ? 21.140 12.367 -26.089 1.00 54.91 101 GLY A CA 1
ATOM 839 C C . GLY A 1 101 ? 19.867 11.535 -25.892 1.00 54.91 101 GLY A C 1
ATOM 840 O O . GLY A 1 101 ? 18.825 12.119 -25.610 1.00 54.91 101 GLY A O 1
ATOM 841 N N . CYS A 1 102 ? 19.932 10.201 -25.968 1.00 54.94 102 CYS A N 1
ATOM 842 C CA . CYS A 1 102 ? 18.834 9.324 -25.563 1.00 54.94 102 CYS A CA 1
ATOM 843 C C . CYS A 1 102 ? 19.082 8.827 -24.136 1.00 54.94 102 CYS A C 1
ATOM 845 O O . CYS A 1 102 ? 19.957 8.004 -23.900 1.00 54.94 102 CYS A O 1
ATOM 847 N N . CYS A 1 103 ? 18.308 9.314 -23.168 1.00 61.34 103 CYS A N 1
ATOM 848 C CA . CYS A 1 103 ? 18.260 8.684 -21.852 1.00 61.34 103 CYS A CA 1
ATOM 849 C C . CYS A 1 103 ? 17.096 7.692 -21.841 1.00 61.34 103 CYS A C 1
ATOM 851 O O . CYS A 1 103 ? 15.941 8.106 -21.944 1.00 61.34 103 CYS A O 1
ATOM 853 N N . GLY A 1 104 ? 17.392 6.395 -21.701 1.00 66.19 104 GLY A N 1
ATOM 854 C CA . GLY A 1 104 ? 16.377 5.386 -21.380 1.00 66.19 104 GLY A CA 1
ATOM 855 C C . GLY A 1 104 ? 15.545 5.814 -20.165 1.00 66.19 104 GLY A C 1
ATOM 856 O O . GLY A 1 104 ? 16.028 6.557 -19.313 1.00 66.19 104 GLY A O 1
ATOM 857 N N . TRP A 1 105 ? 14.282 5.402 -20.089 1.00 69.69 105 TRP A N 1
ATOM 858 C CA . TRP A 1 105 ? 13.337 5.834 -19.055 1.00 69.69 105 TRP A CA 1
ATOM 859 C C . TRP A 1 105 ? 13.824 5.545 -17.628 1.00 69.69 105 TRP A C 1
ATOM 861 O O . TRP A 1 105 ? 13.823 6.443 -16.786 1.00 69.69 105 TRP A O 1
ATOM 871 N N . GLU A 1 106 ? 14.287 4.327 -17.343 1.00 70.06 106 GLU A N 1
ATOM 872 C CA . GLU A 1 106 ? 14.850 3.965 -16.033 1.00 70.06 106 GLU A CA 1
ATOM 873 C C . GLU A 1 106 ? 16.184 4.666 -15.776 1.00 70.06 106 GLU A C 1
ATOM 875 O O . GLU A 1 106 ? 16.478 5.079 -14.654 1.00 70.06 106 GLU A O 1
ATOM 880 N N . SER A 1 107 ? 16.976 4.861 -16.823 1.00 69.12 107 SER A N 1
ATOM 881 C CA . SER A 1 107 ? 18.253 5.572 -16.762 1.00 69.12 107 SER A CA 1
ATOM 882 C C . SER A 1 107 ? 18.080 7.061 -16.451 1.00 69.12 107 SER A C 1
ATOM 884 O O . SER A 1 107 ? 18.788 7.606 -15.603 1.00 69.12 107 SER A O 1
ATOM 886 N N . TYR A 1 108 ? 17.084 7.695 -17.070 1.00 68.00 108 TYR A N 1
ATOM 887 C CA . TYR A 1 108 ? 16.640 9.060 -16.810 1.00 68.00 108 TYR A CA 1
ATOM 888 C C . TYR A 1 108 ? 16.082 9.192 -15.395 1.00 68.00 108 TYR A C 1
ATOM 890 O O . TYR A 1 108 ? 16.484 10.086 -14.654 1.00 68.00 108 TYR A O 1
ATOM 898 N N . LEU A 1 109 ? 15.208 8.268 -14.985 1.00 68.19 109 LEU A N 1
ATOM 899 C CA . LEU A 1 109 ? 14.671 8.226 -13.628 1.00 68.19 109 LEU A CA 1
ATOM 900 C C . LEU A 1 109 ? 15.780 8.100 -12.589 1.00 68.19 109 LEU A C 1
ATOM 902 O O . LEU A 1 109 ? 15.761 8.832 -11.609 1.00 68.19 109 LEU A O 1
ATOM 906 N N . LYS A 1 110 ? 16.771 7.235 -12.811 1.00 67.62 110 LYS A N 1
ATOM 907 C CA . LYS A 1 110 ? 17.901 7.040 -11.896 1.00 67.62 110 LYS A CA 1
ATOM 908 C C . LYS A 1 110 ? 18.839 8.251 -11.852 1.00 67.62 110 LYS A C 1
ATOM 910 O O . LYS A 1 110 ? 19.317 8.607 -10.777 1.00 67.62 110 LYS A O 1
ATOM 915 N N . ALA A 1 111 ? 19.088 8.899 -12.992 1.00 64.12 111 ALA A N 1
ATOM 916 C CA . ALA A 1 111 ? 19.863 10.140 -13.057 1.00 64.12 111 ALA A CA 1
ATOM 917 C C . ALA A 1 111 ? 19.140 11.297 -12.343 1.00 64.12 111 ALA A C 1
ATOM 919 O O . ALA A 1 111 ? 19.758 12.064 -11.608 1.00 64.12 111 ALA A O 1
ATOM 920 N N . ASN A 1 112 ? 17.817 11.378 -12.480 1.00 60.66 112 ASN A N 1
ATOM 921 C CA . ASN A 1 112 ? 16.998 12.369 -11.784 1.00 60.66 112 ASN A CA 1
ATOM 922 C C . ASN A 1 112 ? 16.731 12.033 -10.314 1.00 60.66 112 ASN A C 1
ATOM 924 O O . ASN A 1 112 ? 16.469 12.940 -9.525 1.00 60.66 112 ASN A O 1
ATOM 928 N N . GLU A 1 113 ? 16.834 10.763 -9.923 1.00 57.50 113 GLU A N 1
ATOM 929 C CA . GLU A 1 113 ? 16.840 10.345 -8.520 1.00 57.50 113 GLU A CA 1
ATOM 930 C C . GLU A 1 113 ? 18.097 10.884 -7.813 1.00 57.50 113 GLU A C 1
ATOM 932 O O . GLU A 1 113 ? 18.016 11.314 -6.665 1.00 57.50 113 GLU A O 1
ATOM 937 N N . ALA A 1 114 ? 19.238 10.954 -8.517 1.00 54.69 114 ALA A N 1
ATOM 938 C CA . ALA A 1 114 ? 20.457 11.603 -8.025 1.00 54.69 114 ALA A CA 1
ATOM 939 C C . ALA A 1 114 ? 20.341 13.141 -7.963 1.00 54.69 114 ALA A C 1
ATOM 941 O O . ALA A 1 114 ? 20.907 13.758 -7.065 1.00 54.69 114 ALA A O 1
ATOM 942 N N . ASN A 1 115 ? 19.556 13.755 -8.857 1.00 53.62 115 ASN A N 1
ATOM 943 C CA . ASN A 1 115 ? 19.301 15.205 -8.898 1.00 53.62 115 ASN A CA 1
ATOM 944 C C . ASN A 1 115 ? 18.073 15.650 -8.073 1.00 53.62 115 ASN A C 1
ATOM 946 O O . ASN A 1 115 ? 17.504 16.712 -8.311 1.00 53.62 115 ASN A O 1
ATOM 950 N N . HIS A 1 116 ? 17.655 14.848 -7.094 1.00 48.88 116 HIS A N 1
ATOM 951 C CA . HIS A 1 116 ? 16.596 15.133 -6.120 1.00 48.88 116 HIS A CA 1
ATOM 952 C C . HIS A 1 116 ? 15.144 15.300 -6.611 1.00 48.88 116 HIS A C 1
ATOM 954 O O . HIS A 1 116 ? 14.247 15.304 -5.767 1.00 48.88 116 HIS A O 1
ATOM 960 N N . PHE A 1 117 ? 14.859 15.348 -7.913 1.00 43.50 117 PHE A N 1
ATOM 961 C CA . PHE A 1 117 ? 13.533 15.746 -8.413 1.00 43.50 117 PHE A CA 1
ATOM 962 C C . PHE A 1 117 ? 12.479 14.618 -8.439 1.00 43.50 117 PHE A C 1
ATOM 964 O O . PHE A 1 117 ? 11.288 14.889 -8.316 1.00 43.50 117 PHE A O 1
ATOM 971 N N . ILE A 1 118 ? 12.884 13.345 -8.566 1.00 52.09 118 ILE A N 1
ATOM 972 C CA . ILE A 1 118 ? 11.960 12.190 -8.598 1.00 52.09 118 ILE A CA 1
ATOM 973 C C . ILE A 1 118 ? 12.457 11.118 -7.627 1.00 52.09 118 ILE A C 1
ATOM 975 O O . ILE A 1 118 ? 13.199 10.207 -7.987 1.00 52.09 118 ILE A O 1
ATOM 979 N N . HIS A 1 119 ? 12.073 11.229 -6.357 1.00 59.81 119 HIS A N 1
ATOM 980 C CA . HIS A 1 119 ? 12.529 10.307 -5.322 1.00 59.81 119 HIS A CA 1
ATOM 981 C C . HIS A 1 119 ? 11.594 9.087 -5.187 1.00 59.81 119 HIS A C 1
ATOM 983 O O . HIS A 1 119 ? 10.728 9.053 -4.309 1.00 59.81 119 HIS A O 1
ATOM 989 N N . ARG A 1 120 ? 11.814 8.021 -5.974 1.00 65.50 120 ARG A N 1
ATOM 990 C CA . ARG A 1 120 ? 11.163 6.710 -5.724 1.00 65.50 120 ARG A CA 1
ATOM 991 C C . ARG A 1 120 ? 11.417 6.229 -4.291 1.00 65.50 120 ARG A C 1
ATOM 993 O O . ARG A 1 120 ? 10.520 5.685 -3.649 1.00 65.50 120 ARG A O 1
ATOM 1000 N N . LYS A 1 121 ? 12.621 6.479 -3.757 1.00 69.00 121 LYS A N 1
ATOM 1001 C CA . LYS A 1 121 ? 12.947 6.218 -2.344 1.00 69.00 121 LYS A CA 1
ATOM 1002 C C . LYS A 1 121 ? 12.092 7.016 -1.357 1.00 69.00 121 LYS A C 1
ATOM 1004 O O . LYS A 1 121 ? 11.666 6.437 -0.363 1.00 69.00 121 LYS A O 1
ATOM 1009 N N . LEU A 1 122 ? 11.843 8.301 -1.615 1.00 71.94 122 LEU A N 1
ATOM 1010 C CA . LEU A 1 122 ? 11.015 9.140 -0.739 1.00 71.94 122 LEU A CA 1
ATOM 1011 C C . LEU A 1 122 ? 9.563 8.678 -0.781 1.00 71.94 122 LEU A C 1
ATOM 1013 O O . LEU A 1 122 ? 8.963 8.536 0.275 1.00 71.94 122 LEU A O 1
ATOM 1017 N N . LEU A 1 123 ? 9.036 8.371 -1.972 1.00 74.44 123 LEU A N 1
ATOM 1018 C CA . LEU A 1 123 ? 7.682 7.839 -2.126 1.00 74.44 123 LEU A CA 1
ATOM 1019 C C . LEU A 1 123 ? 7.521 6.532 -1.339 1.00 74.44 123 LEU A C 1
ATOM 1021 O O . LEU A 1 123 ? 6.613 6.400 -0.528 1.00 74.44 123 LEU A O 1
ATOM 1025 N N . ARG A 1 124 ? 8.475 5.603 -1.485 1.00 81.06 124 ARG A N 1
ATOM 1026 C CA . ARG A 1 124 ? 8.499 4.352 -0.718 1.00 81.06 124 ARG A CA 1
ATOM 1027 C C . ARG A 1 124 ? 8.587 4.600 0.788 1.00 81.06 124 ARG A C 1
ATOM 1029 O O . ARG A 1 124 ? 7.906 3.922 1.551 1.00 81.06 124 ARG A O 1
ATOM 1036 N N . TYR A 1 125 ? 9.441 5.523 1.226 1.00 83.56 125 TYR A N 1
ATOM 1037 C CA . TYR A 1 125 ? 9.577 5.856 2.643 1.00 83.56 125 TYR A CA 1
ATOM 1038 C C . TYR A 1 125 ? 8.277 6.450 3.195 1.00 83.56 125 TYR A C 1
ATOM 1040 O O . TYR A 1 125 ? 7.818 6.036 4.254 1.00 83.56 125 TYR A O 1
ATOM 1048 N N . HIS A 1 126 ? 7.643 7.342 2.435 1.00 87.25 126 HIS A N 1
ATOM 1049 C CA . HIS A 1 126 ? 6.361 7.944 2.772 1.00 87.25 126 HIS A CA 1
ATOM 1050 C C . HIS A 1 126 ? 5.247 6.896 2.878 1.00 87.25 126 HIS A C 1
ATOM 1052 O O . HIS A 1 126 ? 4.558 6.850 3.893 1.00 87.25 126 HIS A O 1
ATOM 1058 N N . SER A 1 127 ? 5.122 5.996 1.898 1.00 87.25 127 SER A N 1
ATOM 1059 C CA . SER A 1 127 ? 4.138 4.908 1.941 1.00 87.25 127 SER A CA 1
ATOM 1060 C C . SER A 1 127 ? 4.379 3.957 3.115 1.00 87.25 127 SER A C 1
ATOM 1062 O O . SER A 1 127 ? 3.433 3.576 3.796 1.00 87.25 127 SER A O 1
ATOM 1064 N N . VAL A 1 128 ? 5.635 3.594 3.405 1.00 89.19 128 VAL A N 1
ATOM 1065 C CA . VAL A 1 128 ? 5.962 2.744 4.565 1.00 89.19 128 VAL A CA 1
ATOM 1066 C C . VAL A 1 128 ? 5.595 3.437 5.874 1.00 89.19 128 VAL A C 1
ATOM 1068 O O . VAL A 1 128 ? 4.948 2.823 6.718 1.00 89.19 128 VAL A O 1
ATOM 1071 N N . LEU A 1 129 ? 5.970 4.707 6.042 1.00 92.19 129 LEU A N 1
ATOM 1072 C CA . LEU A 1 129 ? 5.625 5.473 7.238 1.00 92.19 129 LEU A CA 1
ATOM 1073 C C . LEU A 1 129 ? 4.115 5.610 7.418 1.00 92.19 129 LEU A C 1
ATOM 1075 O O . LEU A 1 129 ? 3.636 5.482 8.538 1.00 92.19 129 LEU A O 1
ATOM 1079 N N . PHE A 1 130 ? 3.377 5.837 6.333 1.00 93.88 130 PHE A N 1
ATOM 1080 C CA . PHE A 1 130 ? 1.922 5.931 6.349 1.00 93.88 130 PHE A CA 1
ATOM 1081 C C . PHE A 1 130 ? 1.260 4.632 6.822 1.00 93.88 130 PHE A C 1
ATOM 1083 O O . PHE A 1 130 ? 0.401 4.644 7.700 1.00 93.88 130 PHE A O 1
ATOM 1090 N N . TRP A 1 131 ? 1.675 3.492 6.269 1.00 93.06 131 TRP A N 1
ATOM 1091 C CA . TRP A 1 131 ? 1.117 2.201 6.661 1.00 93.06 131 TRP A CA 1
ATOM 1092 C C . TRP A 1 131 ? 1.497 1.818 8.094 1.00 93.06 131 TRP A C 1
ATOM 1094 O O . TRP A 1 131 ? 0.657 1.314 8.839 1.00 93.06 131 TRP A O 1
ATOM 1104 N N . LEU A 1 132 ? 2.736 2.105 8.511 1.00 93.69 132 LEU A N 1
ATOM 1105 C CA . LEU A 1 132 ? 3.180 1.887 9.889 1.00 93.69 132 LEU A CA 1
ATOM 1106 C C . LEU A 1 132 ? 2.427 2.774 10.881 1.00 93.69 132 LEU A C 1
ATOM 1108 O O . LEU A 1 132 ? 2.010 2.279 11.925 1.00 93.69 132 LEU A O 1
ATOM 1112 N N . SER A 1 133 ? 2.228 4.057 10.572 1.00 94.44 133 SER A N 1
ATOM 1113 C CA . SER A 1 133 ? 1.508 4.970 11.461 1.00 94.44 133 SER A CA 1
ATOM 1114 C C . SER A 1 133 ? 0.050 4.552 11.616 1.00 94.44 133 SER A C 1
ATOM 1116 O O . SER A 1 133 ? -0.430 4.471 12.744 1.00 94.44 133 SER A O 1
ATOM 1118 N N . LEU A 1 134 ? -0.627 4.185 10.521 1.00 93.62 134 LEU A N 1
ATOM 1119 C CA . LEU A 1 134 ? -1.970 3.611 10.583 1.00 93.62 134 LEU A CA 1
ATOM 1120 C C . LEU A 1 134 ? -1.990 2.355 11.452 1.00 93.62 134 LEU A C 1
ATOM 1122 O O . LEU A 1 134 ? -2.825 2.250 12.343 1.00 93.62 134 LEU A O 1
ATOM 1126 N N . LEU A 1 135 ? -1.075 1.412 11.241 1.00 94.56 135 LEU A N 1
ATOM 1127 C CA . LEU A 1 135 ? -1.053 0.164 12.002 1.00 94.56 135 LEU A CA 1
ATOM 1128 C C . LEU A 1 135 ? -0.872 0.416 13.506 1.00 94.56 135 LEU A C 1
ATOM 1130 O O . LEU A 1 135 ? -1.610 -0.142 14.313 1.00 94.56 135 LEU A O 1
ATOM 1134 N N . VAL A 1 136 ? 0.043 1.316 13.874 1.00 95.94 136 VAL A N 1
ATOM 1135 C CA . VAL A 1 136 ? 0.258 1.740 15.263 1.00 95.94 136 VAL A CA 1
ATOM 1136 C C . VAL A 1 136 ? -1.010 2.367 15.844 1.00 95.94 136 VAL A C 1
ATOM 1138 O O . VAL A 1 136 ? -1.473 1.920 16.890 1.00 95.94 136 VAL A O 1
ATOM 1141 N N . ILE A 1 137 ? -1.617 3.339 15.157 1.00 94.88 137 ILE A N 1
ATOM 1142 C CA . ILE A 1 137 ? -2.844 4.013 15.617 1.00 94.88 137 ILE A CA 1
ATOM 1143 C C . ILE A 1 137 ? -3.973 3.004 15.858 1.00 94.88 137 ILE A C 1
ATOM 1145 O O . ILE A 1 137 ? -4.654 3.082 16.876 1.00 94.88 137 ILE A O 1
ATOM 1149 N N . ASN A 1 138 ? -4.152 2.032 14.961 1.00 94.19 138 ASN A N 1
ATOM 1150 C CA . ASN A 1 138 ? -5.212 1.033 15.088 1.00 94.19 138 ASN A CA 1
ATOM 1151 C C . ASN A 1 138 ? -4.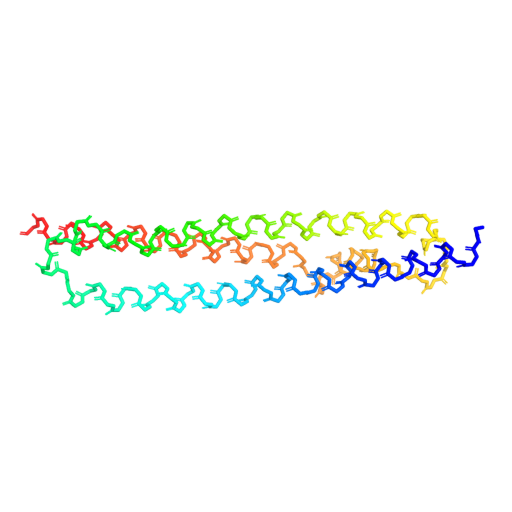962 0.038 16.228 1.00 94.19 138 ASN A C 1
ATOM 1153 O O . ASN A 1 138 ? -5.896 -0.297 16.953 1.00 94.19 138 ASN A O 1
ATOM 1157 N N . ILE A 1 139 ? -3.713 -0.390 16.439 1.00 94.75 139 ILE A N 1
ATOM 1158 C CA . ILE A 1 139 ? -3.356 -1.247 17.579 1.00 94.75 139 ILE A CA 1
ATOM 1159 C C . ILE A 1 139 ? -3.598 -0.508 18.896 1.00 94.75 139 ILE A C 1
ATOM 1161 O O . ILE A 1 139 ? -4.247 -1.052 19.787 1.00 94.75 139 ILE A O 1
ATOM 1165 N N . PHE A 1 140 ? -3.121 0.735 19.017 1.00 94.75 140 PHE A N 1
ATOM 1166 C CA . PHE A 1 140 ? -3.337 1.537 20.222 1.00 94.75 140 PHE A CA 1
ATOM 1167 C C . PHE A 1 140 ? -4.817 1.841 20.453 1.00 94.75 140 PHE A C 1
ATOM 1169 O O . PHE A 1 140 ? -5.265 1.749 21.590 1.00 94.75 140 PHE A O 1
ATOM 1176 N N . GLY A 1 141 ? -5.582 2.133 19.396 1.00 91.81 141 GLY A N 1
ATOM 1177 C CA . GLY A 1 141 ? -7.033 2.291 19.481 1.00 91.81 141 GLY A CA 1
ATOM 1178 C C . GLY A 1 141 ? -7.708 1.032 20.025 1.00 91.81 141 GLY A C 1
ATOM 1179 O O . GLY A 1 141 ? -8.457 1.110 20.995 1.00 91.81 141 GLY A O 1
ATOM 1180 N N . GLY A 1 142 ? -7.379 -0.140 19.472 1.00 91.50 142 GLY A N 1
ATOM 1181 C CA . GLY A 1 142 ? -7.917 -1.423 19.934 1.00 91.50 142 GLY A CA 1
ATOM 1182 C C . GLY A 1 142 ? -7.606 -1.715 21.401 1.00 91.50 142 GLY A C 1
ATOM 1183 O O . GLY A 1 142 ? -8.498 -2.086 22.160 1.00 91.50 142 GLY A O 1
ATOM 1184 N N . ILE A 1 143 ? -6.359 -1.485 21.825 1.00 93.12 143 ILE A N 1
ATOM 1185 C CA . ILE A 1 143 ? -5.945 -1.653 23.226 1.00 93.12 143 ILE A CA 1
ATOM 1186 C C . ILE A 1 143 ? -6.682 -0.664 24.134 1.00 93.12 143 ILE A C 1
ATOM 1188 O O . ILE A 1 143 ? -7.202 -1.069 25.170 1.00 93.12 143 ILE A O 1
ATOM 1192 N N . TYR A 1 144 ? -6.743 0.614 23.749 1.00 92.06 144 TYR A N 1
ATOM 1193 C CA . TYR A 1 144 ? -7.364 1.672 24.542 1.00 92.06 144 TYR A CA 1
ATOM 1194 C C . TYR A 1 144 ? -8.839 1.372 24.815 1.00 92.06 144 TYR A C 1
ATOM 1196 O O . TYR A 1 144 ? -9.239 1.305 25.977 1.00 92.06 144 TYR A O 1
ATOM 1204 N N . PHE A 1 145 ? -9.627 1.108 23.769 1.00 88.25 145 PHE A N 1
ATOM 1205 C CA . PHE A 1 145 ? -11.057 0.836 23.926 1.00 88.25 145 PHE A CA 1
ATOM 1206 C C . PHE A 1 145 ? -11.331 -0.478 24.654 1.00 88.25 145 PHE A C 1
ATOM 1208 O O . PHE A 1 145 ? -12.259 -0.535 25.453 1.00 88.25 145 PHE A O 1
ATOM 1215 N N . LYS A 1 146 ? -10.492 -1.503 24.468 1.00 85.69 146 LYS A N 1
ATOM 1216 C CA . LYS A 1 146 ? -10.613 -2.738 25.247 1.00 85.69 146 LYS A CA 1
ATOM 1217 C C . LYS A 1 146 ? -10.332 -2.503 26.736 1.00 85.69 146 LYS A C 1
ATOM 1219 O O . LYS A 1 146 ? -11.116 -2.923 27.575 1.00 85.69 146 LYS A O 1
ATOM 1224 N N . SER A 1 147 ? -9.257 -1.783 27.067 1.00 85.31 147 SER A N 1
ATOM 1225 C CA . SER A 1 147 ? -8.909 -1.469 28.462 1.00 85.31 147 SER A CA 1
ATOM 1226 C C . SER A 1 147 ? -9.917 -0.546 29.153 1.00 85.31 147 SER A C 1
ATOM 1228 O O . SER A 1 147 ? -10.057 -0.588 30.371 1.00 85.31 147 SER A O 1
ATOM 1230 N N . PHE A 1 148 ? -10.612 0.296 28.382 1.00 80.44 148 PHE A N 1
ATOM 1231 C CA . PHE A 1 148 ? -11.667 1.167 28.890 1.00 80.44 148 PHE A CA 1
ATOM 1232 C C . PHE A 1 148 ? -12.916 0.380 29.303 1.00 80.44 148 PHE A C 1
ATOM 1234 O O . PHE A 1 148 ? -13.572 0.772 30.253 1.00 80.44 148 PHE A O 1
ATOM 1241 N N . LEU A 1 149 ? -13.223 -0.723 28.616 1.00 76.38 149 LEU A N 1
ATOM 1242 C CA . LEU A 1 149 ? -14.391 -1.563 28.906 1.00 76.38 149 LEU A CA 1
ATOM 1243 C C . LEU A 1 149 ? -14.157 -2.579 30.036 1.00 76.38 149 LEU A C 1
ATOM 1245 O O . LEU A 1 149 ? -15.116 -3.117 30.578 1.00 76.38 149 LEU A O 1
ATOM 1249 N N . GLU A 1 150 ? -12.897 -2.865 30.380 1.00 72.12 150 GLU A N 1
ATOM 1250 C CA . GLU A 1 150 ? -12.527 -3.758 31.491 1.00 72.12 150 GLU A CA 1
ATOM 1251 C C . GLU A 1 150 ? -12.468 -3.039 32.862 1.00 72.12 150 GLU A C 1
ATOM 1253 O O . GLU A 1 150 ? -12.348 -3.715 33.885 1.00 72.12 150 GLU A O 1
ATOM 1258 N N . ASN A 1 151 ? -12.555 -1.699 32.891 1.00 58.34 151 ASN A N 1
ATOM 1259 C CA . ASN A 1 151 ? -12.588 -0.857 34.102 1.00 58.34 151 ASN A CA 1
ATOM 1260 C C . ASN A 1 151 ? -13.998 -0.339 34.398 1.00 58.34 151 ASN A C 1
ATOM 1262 O O . ASN A 1 151 ? -14.327 -0.225 35.601 1.00 58.34 151 ASN A O 1
#